Protein AF-A0A2K4ZE03-F1 (afdb_monomer_lite)

Structure (mmCIF, N/CA/C/O backbone):
data_AF-A0A2K4ZE03-F1
#
_entry.id   AF-A0A2K4ZE03-F1
#
loop_
_atom_site.group_PDB
_atom_site.id
_atom_site.type_symbol
_atom_site.label_atom_id
_atom_site.label_alt_id
_atom_site.label_comp_id
_atom_site.label_asym_id
_atom_site.label_entity_id
_atom_site.label_seq_id
_atom_site.pdbx_PDB_ins_code
_atom_site.Cartn_x
_atom_site.Cartn_y
_atom_site.Cartn_z
_atom_site.occupancy
_atom_site.B_iso_or_equiv
_atom_site.auth_seq_id
_atom_site.auth_comp_id
_atom_site.auth_asym_id
_atom_site.auth_atom_id
_atom_site.pdbx_PDB_model_num
ATOM 1 N N . MET A 1 1 ? -25.185 15.718 5.899 1.00 42.19 1 MET A N 1
ATOM 2 C CA . MET A 1 1 ? -24.215 15.501 4.805 1.00 42.19 1 MET A CA 1
ATOM 3 C C . MET A 1 1 ? -23.637 14.116 5.001 1.00 42.19 1 MET A C 1
ATOM 5 O O . MET A 1 1 ? -22.899 13.930 5.955 1.00 42.19 1 MET A O 1
ATOM 9 N N . HIS A 1 2 ? -24.034 13.139 4.188 1.00 50.72 2 HIS A N 1
ATOM 10 C CA . HIS A 1 2 ? -23.356 11.843 4.174 1.00 50.72 2 HIS A CA 1
ATOM 11 C C . HIS A 1 2 ? -22.023 12.087 3.462 1.00 50.72 2 HIS A C 1
ATOM 13 O O . HIS A 1 2 ? -22.024 12.389 2.269 1.00 50.72 2 HIS A O 1
ATOM 19 N N . MET A 1 3 ? -20.901 12.091 4.185 1.00 58.69 3 MET A N 1
ATOM 20 C CA . MET A 1 3 ? -19.608 12.032 3.506 1.00 58.69 3 MET A CA 1
ATOM 21 C C . MET A 1 3 ? -19.552 10.679 2.800 1.00 58.69 3 MET A C 1
ATOM 23 O O . MET A 1 3 ? -19.869 9.656 3.403 1.00 58.69 3 MET A O 1
ATOM 27 N N . SER A 1 4 ? -19.236 10.678 1.508 1.00 76.88 4 SER A N 1
ATOM 28 C CA . SER A 1 4 ? -18.982 9.438 0.783 1.00 76.88 4 SER A CA 1
ATOM 29 C C . SER A 1 4 ? -17.774 8.755 1.422 1.00 76.88 4 SER A C 1
ATOM 31 O O . SER A 1 4 ? -16.704 9.365 1.498 1.00 76.88 4 SER A O 1
ATOM 33 N N . SER A 1 5 ? -17.944 7.516 1.875 1.00 87.62 5 SER A N 1
ATOM 34 C CA . SER A 1 5 ? -16.847 6.661 2.329 1.00 87.62 5 SER A CA 1
ATOM 35 C C . SER A 1 5 ? -15.774 6.577 1.244 1.00 87.62 5 SER A C 1
ATOM 37 O O . SER A 1 5 ? -16.083 6.235 0.099 1.00 87.62 5 SER A O 1
ATOM 39 N N . LYS A 1 6 ? -14.523 6.890 1.584 1.00 94.44 6 LYS A N 1
ATOM 40 C CA . LYS A 1 6 ? -13.382 6.742 0.674 1.00 94.44 6 LYS A CA 1
ATOM 41 C C . LYS A 1 6 ? -12.700 5.396 0.874 1.00 94.44 6 LYS A C 1
ATOM 43 O O . LYS A 1 6 ? -12.748 4.830 1.965 1.00 94.44 6 LYS A O 1
ATOM 48 N N . THR A 1 7 ? -12.025 4.913 -0.165 1.00 96.44 7 THR A N 1
ATOM 49 C CA . THR A 1 7 ? -11.131 3.755 -0.063 1.00 96.44 7 THR A CA 1
ATOM 50 C C . THR A 1 7 ? -9.694 4.202 -0.284 1.00 96.44 7 THR A C 1
ATOM 52 O O . THR A 1 7 ? -9.402 4.898 -1.254 1.00 96.44 7 THR A O 1
ATOM 55 N N . PHE A 1 8 ? -8.799 3.785 0.603 1.00 97.62 8 PHE A N 1
ATOM 56 C CA . PHE A 1 8 ? -7.378 4.097 0.536 1.00 97.62 8 PHE A CA 1
ATOM 57 C C . PHE A 1 8 ? -6.555 2.824 0.372 1.00 97.62 8 PHE A C 1
ATOM 59 O O . PHE A 1 8 ? -6.848 1.816 1.010 1.00 97.62 8 PHE A O 1
ATOM 66 N N . LEU A 1 9 ? -5.497 2.892 -0.434 1.00 97.75 9 LEU A N 1
ATOM 67 C CA . LEU A 1 9 ? -4.408 1.922 -0.428 1.00 97.75 9 LEU A CA 1
ATOM 68 C C . LEU A 1 9 ? -3.220 2.540 0.307 1.00 97.75 9 LEU A C 1
ATOM 70 O O . LEU A 1 9 ? -2.627 3.508 -0.167 1.00 97.75 9 LEU A O 1
ATOM 74 N N . TRP A 1 10 ? -2.863 1.992 1.460 1.00 97.88 10 TRP A N 1
ATOM 75 C CA . TRP A 1 10 ? -1.688 2.411 2.209 1.00 97.88 10 TRP A CA 1
ATOM 76 C C . TRP A 1 10 ? -0.537 1.462 1.945 1.00 97.88 10 TRP A C 1
ATOM 78 O O . TRP A 1 10 ? -0.659 0.254 2.141 1.00 97.88 10 TRP A O 1
ATOM 88 N N . ILE A 1 11 ? 0.588 2.037 1.538 1.00 95.69 11 ILE A N 1
ATOM 89 C CA . ILE A 1 11 ? 1.834 1.309 1.328 1.00 95.69 11 ILE A CA 1
ATOM 90 C C . ILE A 1 11 ? 2.937 1.903 2.195 1.00 95.69 11 ILE A C 1
ATOM 92 O O . ILE A 1 11 ? 2.903 3.088 2.544 1.00 95.69 11 ILE A O 1
ATOM 96 N N . GLU A 1 12 ? 3.941 1.103 2.527 1.00 93.44 12 GLU A N 1
ATOM 97 C CA . GLU A 1 12 ? 5.092 1.594 3.278 1.00 93.44 12 GLU A CA 1
ATOM 98 C C . GLU A 1 12 ? 6.005 2.496 2.451 1.00 93.44 12 GLU A C 1
ATOM 100 O O . GLU A 1 12 ? 6.614 3.414 2.990 1.00 93.44 12 GLU A O 1
ATOM 105 N N . ASP A 1 13 ? 6.084 2.291 1.142 1.00 94.75 13 ASP A N 1
ATOM 106 C CA . ASP A 1 13 ? 7.041 3.005 0.313 1.00 94.75 13 ASP A CA 1
ATOM 107 C C . ASP A 1 13 ? 6.810 4.506 0.252 1.00 94.75 13 ASP A C 1
ATOM 109 O O . ASP A 1 13 ? 5.699 5.020 0.379 1.00 94.75 13 ASP A O 1
ATOM 113 N N . ARG A 1 14 ? 7.897 5.234 -0.006 1.00 95.56 14 ARG A N 1
ATOM 114 C CA . ARG A 1 14 ? 7.853 6.680 -0.226 1.00 95.56 14 ARG A CA 1
ATOM 115 C C . ARG A 1 14 ? 7.291 7.003 -1.607 1.00 95.56 14 ARG A C 1
ATOM 117 O O . ARG A 1 14 ? 7.583 6.321 -2.589 1.00 95.56 14 ARG A O 1
ATOM 124 N N . LYS A 1 15 ? 6.588 8.136 -1.709 1.00 96.12 15 LYS A N 1
ATOM 125 C CA . LYS A 1 15 ? 6.201 8.720 -3.005 1.00 96.12 15 LYS A CA 1
ATOM 126 C C . LYS A 1 15 ? 7.409 8.807 -3.947 1.00 96.12 15 LYS A C 1
ATOM 128 O O . LYS A 1 15 ? 8.480 9.259 -3.545 1.00 96.12 15 LYS A O 1
ATOM 133 N N . GLY A 1 16 ? 7.217 8.380 -5.194 1.00 92.69 16 GLY A N 1
ATOM 134 C CA . GLY A 1 16 ? 8.257 8.350 -6.230 1.00 92.69 16 GLY A CA 1
ATOM 135 C C . GLY A 1 16 ? 9.093 7.067 -6.280 1.00 92.69 16 GLY A C 1
ATOM 136 O O . GLY A 1 16 ? 9.912 6.929 -7.183 1.00 92.69 16 GLY A O 1
ATOM 137 N N . LYS A 1 17 ? 8.896 6.117 -5.356 1.00 94.44 17 LYS A N 1
ATOM 138 C CA . LYS A 1 17 ? 9.454 4.760 -5.476 1.00 94.44 17 LYS A CA 1
ATOM 139 C C . LYS A 1 17 ? 8.669 3.919 -6.486 1.00 94.44 17 LYS A C 1
ATOM 141 O O . LYS A 1 17 ? 7.521 4.232 -6.799 1.00 94.44 17 LYS A O 1
ATOM 146 N N . ALA A 1 18 ? 9.301 2.857 -6.989 1.00 92.06 18 ALA A N 1
ATOM 147 C CA . ALA A 1 18 ? 8.746 2.006 -8.042 1.00 92.06 18 ALA A CA 1
ATOM 148 C C . ALA A 1 18 ? 7.392 1.395 -7.650 1.00 92.06 18 ALA A C 1
ATOM 150 O O . ALA A 1 18 ? 6.432 1.543 -8.400 1.00 92.06 18 ALA A O 1
ATOM 151 N N . SER A 1 19 ? 7.283 0.810 -6.456 1.00 91.88 19 SER A N 1
ATOM 152 C CA . SER A 1 19 ? 6.029 0.262 -5.919 1.00 91.88 19 SER A CA 1
ATOM 153 C C . SER A 1 19 ? 4.927 1.324 -5.789 1.00 91.88 19 SER A C 1
ATOM 155 O O . SER A 1 19 ? 3.793 1.092 -6.200 1.00 91.88 19 SER A O 1
ATOM 157 N N . TYR A 1 20 ? 5.248 2.533 -5.308 1.00 95.75 20 TYR A N 1
ATOM 158 C CA . TYR A 1 20 ? 4.293 3.647 -5.243 1.00 95.75 20 TYR A CA 1
ATOM 159 C C . TYR A 1 20 ? 3.767 4.029 -6.628 1.00 95.75 20 TYR A C 1
ATOM 161 O O . TYR A 1 20 ? 2.561 4.215 -6.809 1.00 95.75 20 TYR A O 1
ATOM 169 N N . LEU A 1 21 ? 4.666 4.164 -7.607 1.00 95.25 21 LEU A N 1
ATOM 170 C CA . LEU A 1 21 ? 4.300 4.485 -8.986 1.00 95.25 21 LEU A CA 1
ATOM 171 C C . LEU A 1 21 ? 3.475 3.364 -9.621 1.00 95.25 21 LEU A C 1
ATOM 173 O O . LEU A 1 21 ? 2.487 3.658 -10.293 1.00 95.25 21 LEU A O 1
ATOM 177 N N . PHE A 1 22 ? 3.841 2.107 -9.368 1.00 92.81 22 PHE A N 1
ATOM 178 C CA . PHE A 1 22 ? 3.112 0.930 -9.820 1.00 92.81 22 PHE A CA 1
ATOM 179 C C . PHE A 1 22 ? 1.675 0.937 -9.297 1.00 92.81 22 PHE A C 1
ATOM 181 O O . PHE A 1 22 ? 0.742 0.990 -10.095 1.00 92.81 22 PHE A O 1
ATOM 188 N N . TRP A 1 23 ? 1.487 0.975 -7.975 1.00 94.50 23 TRP A N 1
ATOM 189 C CA . TRP A 1 23 ? 0.159 0.933 -7.365 1.00 94.50 23 TRP A CA 1
ATOM 190 C C . TRP A 1 23 ? -0.702 2.124 -7.780 1.00 94.50 23 TRP A C 1
ATOM 192 O O . TRP A 1 23 ? -1.867 1.948 -8.128 1.00 94.50 23 TRP A O 1
ATOM 202 N N . SER A 1 24 ? -0.118 3.327 -7.811 1.00 95.75 24 SER A N 1
ATOM 203 C CA . SER A 1 24 ? -0.827 4.538 -8.244 1.00 95.75 24 SER A CA 1
ATOM 204 C C . SER A 1 24 ? -1.277 4.448 -9.703 1.00 95.75 24 SER A C 1
ATOM 206 O O . SER A 1 24 ? -2.391 4.849 -10.030 1.00 95.75 24 SER A O 1
ATOM 208 N N . SER A 1 25 ? -0.422 3.929 -10.590 1.00 94.12 25 SER A N 1
ATOM 209 C CA . SER A 1 25 ? -0.735 3.809 -12.019 1.00 94.12 25 SER A CA 1
ATOM 210 C C . SER A 1 25 ? -1.756 2.711 -12.278 1.00 94.12 25 SER A C 1
ATOM 212 O O . SER A 1 25 ? -2.710 2.937 -13.018 1.00 94.12 25 SER A O 1
ATOM 214 N N . LEU A 1 26 ? -1.584 1.550 -11.642 1.00 91.31 26 LEU A N 1
ATOM 215 C CA . LEU A 1 26 ? -2.487 0.415 -11.768 1.00 91.31 26 LEU A CA 1
ATOM 216 C C . LEU A 1 26 ? -3.889 0.787 -11.283 1.00 91.31 26 LEU A C 1
ATOM 218 O O . LEU A 1 26 ? -4.845 0.690 -12.050 1.00 91.31 26 LEU A O 1
ATOM 222 N N . LEU A 1 27 ? -4.011 1.281 -10.046 1.00 94.19 27 LEU A N 1
ATOM 223 C CA . LEU A 1 27 ? -5.310 1.614 -9.462 1.00 94.19 27 LEU A CA 1
ATOM 224 C C . LEU A 1 27 ? -6.008 2.744 -10.208 1.00 94.19 27 LEU A C 1
ATOM 226 O O . LEU A 1 27 ? -7.212 2.664 -10.409 1.00 94.19 27 LEU A O 1
ATOM 230 N N . LYS A 1 28 ? -5.279 3.732 -10.732 1.00 93.25 28 LYS A N 1
ATOM 231 C CA . LYS A 1 28 ? -5.887 4.765 -11.580 1.00 93.25 28 LYS A CA 1
ATOM 232 C C . LYS A 1 28 ? -6.599 4.186 -12.814 1.00 93.25 28 LYS A C 1
ATOM 234 O O . LYS A 1 28 ? -7.560 4.790 -13.280 1.00 93.25 28 LYS A O 1
ATOM 239 N N . GLN A 1 29 ? -6.130 3.057 -13.349 1.00 90.38 29 GLN A N 1
ATOM 240 C CA . GLN A 1 29 ? -6.744 2.400 -14.509 1.00 90.38 29 GLN A CA 1
ATOM 241 C C . GLN A 1 29 ? -7.899 1.475 -14.116 1.00 90.38 29 GLN A C 1
ATOM 243 O O . GLN A 1 29 ? -8.919 1.462 -14.798 1.00 90.38 29 GLN A O 1
ATOM 248 N N . ILE A 1 30 ? -7.742 0.692 -13.043 1.00 92.06 30 ILE A N 1
ATOM 249 C CA . ILE A 1 30 ? -8.700 -0.376 -12.703 1.00 92.06 30 ILE A CA 1
ATOM 250 C C . ILE A 1 30 ? -9.724 0.024 -11.632 1.00 92.06 30 ILE A C 1
ATOM 252 O O . ILE A 1 30 ? -10.844 -0.475 -11.653 1.00 92.06 30 ILE A O 1
ATOM 256 N N . CYS A 1 31 ? -9.356 0.925 -10.718 1.00 93.06 31 CYS A N 1
ATOM 257 C CA . CYS A 1 31 ? -10.142 1.347 -9.555 1.00 93.06 31 CYS A CA 1
ATOM 258 C C . CYS A 1 31 ? -9.852 2.829 -9.210 1.00 93.06 31 CYS A C 1
ATOM 260 O O . CYS A 1 31 ? -9.226 3.102 -8.181 1.00 93.06 31 CYS A O 1
ATOM 262 N N . PRO A 1 32 ? -10.267 3.801 -10.047 1.00 92.12 32 PRO A N 1
ATOM 2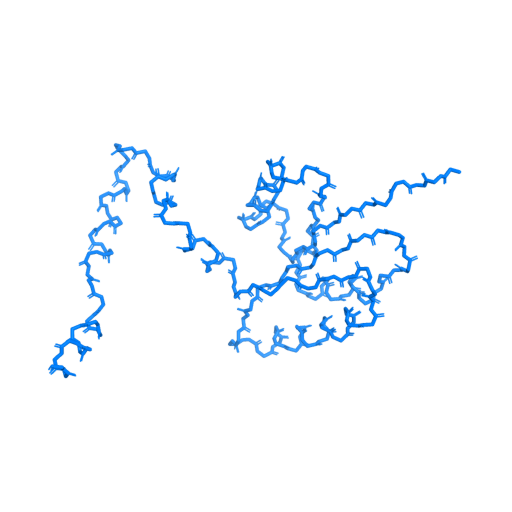63 C CA . PRO A 1 32 ? -9.863 5.208 -9.916 1.00 92.12 32 PRO A CA 1
ATOM 264 C C . PRO A 1 32 ? -10.327 5.891 -8.620 1.00 92.12 32 PRO A C 1
ATOM 266 O O . PRO A 1 32 ? -9.769 6.920 -8.246 1.00 92.12 32 PRO A O 1
ATOM 269 N N . ASP A 1 33 ? -11.310 5.315 -7.926 1.00 93.25 33 ASP A N 1
ATOM 270 C CA . ASP A 1 33 ? -11.821 5.813 -6.644 1.00 93.25 33 ASP A CA 1
ATOM 271 C C . ASP A 1 33 ? -10.946 5.420 -5.436 1.00 93.25 33 ASP A C 1
ATOM 273 O O . ASP A 1 33 ? -11.213 5.853 -4.312 1.00 93.25 33 ASP A O 1
ATOM 277 N N . VAL A 1 34 ? -9.910 4.593 -5.640 1.00 95.62 34 VAL A N 1
ATOM 278 C CA . VAL A 1 34 ? -8.958 4.203 -4.590 1.00 95.62 34 VAL A CA 1
ATOM 279 C C . VAL A 1 34 ? -7.779 5.174 -4.562 1.00 95.62 34 VAL A C 1
ATOM 281 O O . VAL A 1 34 ? -7.020 5.289 -5.524 1.00 95.62 34 VAL A O 1
ATOM 284 N N . GLU A 1 35 ? -7.582 5.839 -3.425 1.00 96.50 35 GLU A N 1
ATOM 285 C CA . GLU A 1 35 ? -6.489 6.792 -3.228 1.00 96.50 35 GLU A CA 1
ATOM 286 C C . GLU A 1 35 ? -5.249 6.100 -2.637 1.00 96.50 35 GLU A C 1
ATOM 288 O O . GLU A 1 35 ? -5.310 5.484 -1.573 1.00 96.50 35 GLU A O 1
ATOM 293 N N . VAL A 1 36 ? -4.103 6.202 -3.320 1.00 97.50 36 VAL A N 1
ATOM 294 C CA . VAL A 1 36 ? -2.837 5.610 -2.854 1.00 97.50 36 VAL A CA 1
ATOM 295 C C . VAL A 1 36 ? -2.089 6.579 -1.943 1.00 97.50 36 VAL A C 1
ATOM 297 O O . VAL A 1 36 ? -1.724 7.686 -2.348 1.00 97.50 36 VAL A O 1
ATOM 300 N N . GLU A 1 37 ? -1.775 6.138 -0.727 1.00 97.94 37 GLU A N 1
ATOM 301 C CA . GLU A 1 37 ? -1.000 6.902 0.244 1.00 97.94 37 GLU A CA 1
ATOM 302 C C . GLU A 1 37 ? 0.277 6.178 0.678 1.00 97.94 37 GLU A C 1
ATOM 304 O O . GLU A 1 37 ? 0.282 5.023 1.094 1.00 97.94 37 GLU A O 1
ATOM 309 N N . SER A 1 38 ? 1.374 6.929 0.661 1.00 97.25 38 SER A N 1
ATOM 310 C CA . SER A 1 38 ? 2.683 6.502 1.150 1.00 97.25 38 SER A CA 1
ATOM 311 C C . SER A 1 38 ? 2.790 6.757 2.653 1.00 97.25 38 SER A C 1
ATOM 313 O O . SER A 1 38 ? 2.744 7.918 3.077 1.00 97.25 38 SER A O 1
ATOM 315 N N . LYS A 1 39 ? 3.076 5.723 3.444 1.00 96.75 39 LYS A N 1
ATOM 316 C CA . LYS A 1 39 ? 3.424 5.842 4.869 1.00 96.75 39 LYS A CA 1
ATOM 317 C C . LYS A 1 39 ? 4.930 5.910 5.133 1.00 96.75 39 LYS A C 1
ATOM 319 O O . LYS A 1 39 ? 5.333 6.097 6.270 1.00 96.75 39 LYS A O 1
ATOM 324 N N . LYS A 1 40 ? 5.754 5.956 4.081 1.00 94.69 40 LYS A N 1
ATOM 325 C CA . LYS A 1 40 ? 7.210 6.224 4.076 1.00 94.69 40 LYS A CA 1
ATOM 326 C C . LYS A 1 40 ? 8.116 5.102 4.593 1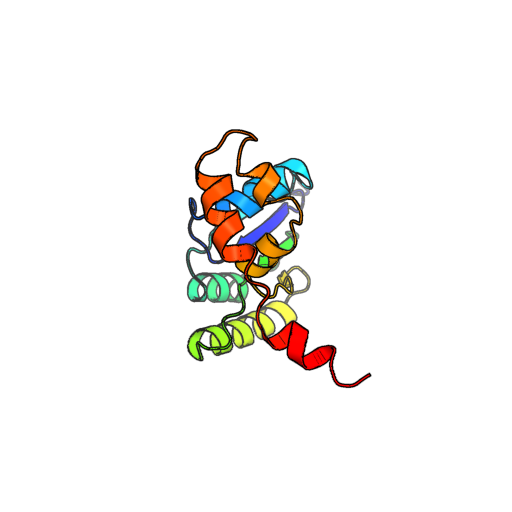.00 94.69 40 LYS A C 1
ATOM 328 O O . LYS A 1 40 ? 9.271 5.075 4.156 1.00 94.69 40 LYS A O 1
ATOM 333 N N . ASN A 1 41 ? 7.654 4.289 5.543 1.00 91.50 41 ASN A N 1
ATOM 334 C CA . ASN A 1 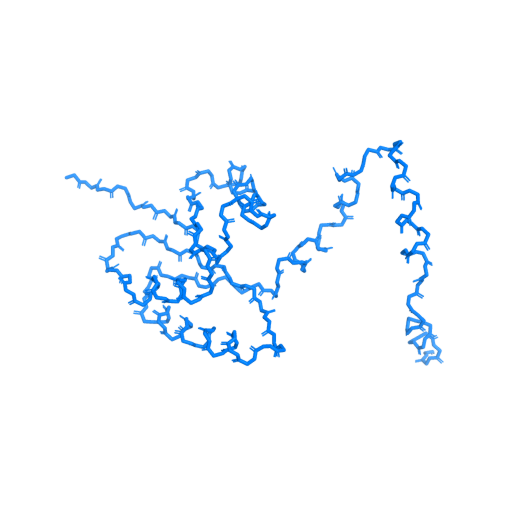41 ? 8.273 3.031 5.965 1.00 91.50 41 ASN A CA 1
ATOM 335 C C . ASN A 1 41 ? 7.265 2.146 6.729 1.00 91.50 41 ASN A C 1
ATOM 337 O O . ASN A 1 41 ? 6.165 2.595 7.070 1.00 91.50 41 ASN A O 1
ATOM 341 N N . SER A 1 42 ? 7.684 0.915 7.023 1.00 90.94 42 SER A N 1
ATOM 342 C CA . SER A 1 42 ? 6.937 -0.107 7.757 1.00 90.94 42 SER A CA 1
ATOM 343 C C . SER A 1 42 ? 6.476 0.384 9.136 1.00 90.94 42 SER A C 1
ATOM 345 O O . SER A 1 42 ? 5.286 0.341 9.444 1.00 90.94 42 SER A O 1
ATOM 347 N N . SER A 1 43 ? 7.371 0.964 9.942 1.00 92.31 43 SER A N 1
ATOM 348 C CA . SER A 1 43 ? 7.047 1.444 11.292 1.00 92.31 43 SER A CA 1
ATOM 349 C C . SER A 1 43 ? 5.947 2.508 11.312 1.00 92.31 43 SER A C 1
ATOM 351 O O . SER A 1 43 ? 5.050 2.485 12.156 1.00 92.31 43 SER A O 1
ATOM 353 N N . GLU A 1 44 ? 6.007 3.471 10.394 1.00 95.81 44 GLU A N 1
ATOM 354 C CA . GLU A 1 44 ? 5.009 4.532 10.262 1.00 95.81 44 GLU A CA 1
ATOM 355 C C . GLU A 1 44 ? 3.683 3.992 9.710 1.00 95.81 44 GLU A C 1
ATOM 357 O O . GLU A 1 44 ? 2.623 4.461 10.126 1.00 95.81 44 GLU A O 1
ATOM 362 N N . LEU A 1 45 ? 3.714 2.963 8.855 1.00 95.62 45 LEU A N 1
ATOM 363 C CA . LEU A 1 45 ? 2.513 2.242 8.429 1.00 95.62 45 LEU A CA 1
ATOM 364 C C . LEU A 1 45 ? 1.829 1.548 9.616 1.00 95.62 45 LEU A C 1
ATOM 366 O O . LEU A 1 45 ? 0.632 1.746 9.831 1.00 95.62 45 LEU A O 1
ATOM 370 N N . VAL A 1 46 ? 2.584 0.808 10.437 1.00 95.56 46 VAL A N 1
ATOM 371 C CA . VAL A 1 46 ? 2.052 0.145 11.641 1.00 95.56 46 VAL A CA 1
ATOM 372 C C . VAL A 1 46 ? 1.463 1.164 12.615 1.00 95.56 46 VAL A C 1
ATOM 374 O O . VAL A 1 46 ? 0.355 0.972 13.118 1.00 95.56 46 VAL A O 1
ATOM 377 N N . LYS A 1 47 ? 2.158 2.283 12.860 1.00 96.56 47 LYS A N 1
ATOM 378 C CA . LYS A 1 47 ? 1.640 3.373 13.705 1.00 96.56 47 LYS A CA 1
ATOM 379 C C . LYS A 1 47 ? 0.357 3.977 13.141 1.00 96.56 47 LYS A C 1
ATOM 381 O O . LYS A 1 47 ? -0.552 4.271 13.913 1.00 96.56 47 LYS A O 1
ATOM 386 N N . ALA A 1 48 ? 0.274 4.164 11.825 1.00 97.00 48 ALA A N 1
ATOM 387 C CA . ALA A 1 48 ? -0.914 4.712 11.182 1.00 97.00 48 ALA A CA 1
ATOM 388 C C . ALA A 1 48 ? -2.126 3.786 11.356 1.00 97.00 48 ALA A C 1
ATOM 390 O O . ALA A 1 48 ? -3.200 4.268 11.695 1.00 97.00 48 ALA A O 1
ATOM 391 N N . VAL A 1 49 ? -1.952 2.469 11.194 1.00 96.75 49 VAL A N 1
ATOM 392 C CA . VAL A 1 49 ? -3.035 1.490 11.407 1.00 96.75 49 VAL A CA 1
ATOM 393 C C . VAL A 1 49 ? -3.417 1.388 12.883 1.00 96.75 49 VAL A C 1
ATOM 395 O O . VAL A 1 49 ? -4.600 1.328 13.213 1.00 96.75 49 VAL A O 1
ATOM 398 N N . LYS A 1 50 ? -2.439 1.433 13.794 1.00 96.75 50 LYS A N 1
ATOM 399 C CA . LYS A 1 50 ? -2.694 1.449 15.240 1.00 96.75 50 LYS A CA 1
ATOM 400 C C . LYS A 1 50 ? -3.579 2.626 15.653 1.00 96.75 50 LYS A C 1
ATOM 402 O O . LYS A 1 50 ? -4.519 2.437 16.417 1.00 96.75 50 LYS A O 1
ATOM 407 N N . ASN A 1 51 ? -3.262 3.819 15.155 1.00 96.31 51 ASN A N 1
ATOM 408 C CA . ASN A 1 51 ? -3.934 5.070 15.514 1.00 96.31 51 ASN A CA 1
ATOM 409 C C . ASN A 1 51 ? -5.133 5.391 14.609 1.00 96.31 51 ASN A C 1
ATOM 411 O O . ASN A 1 51 ? -5.627 6.517 14.635 1.00 96.31 51 ASN A O 1
ATOM 415 N N . LEU A 1 52 ? -5.565 4.444 13.774 1.00 95.00 52 LEU A N 1
ATOM 416 C CA . LEU A 1 52 ? -6.679 4.655 12.867 1.00 95.00 52 LEU A CA 1
ATOM 417 C C . LEU A 1 52 ? -7.982 4.800 13.659 1.00 95.00 52 LEU A C 1
ATOM 419 O O . LEU A 1 52 ? -8.350 3.910 14.427 1.00 95.00 52 LEU A O 1
ATOM 423 N N . GLU A 1 53 ? -8.669 5.919 13.457 1.00 89.38 53 GLU A N 1
ATOM 424 C CA . GLU A 1 53 ? -9.977 6.174 14.052 1.00 89.38 53 GLU A CA 1
ATOM 425 C C . GLU A 1 53 ? -11.076 5.382 13.334 1.00 89.38 53 GLU A C 1
ATOM 427 O O . GLU A 1 53 ? -10.978 5.074 12.140 1.00 89.38 53 GLU A O 1
ATOM 432 N N . ASN A 1 54 ? -12.159 5.092 14.056 1.00 82.44 54 ASN A N 1
ATOM 433 C CA . ASN A 1 54 ? -13.347 4.500 13.457 1.00 82.44 54 ASN A CA 1
ATOM 434 C C . ASN A 1 54 ? -13.989 5.519 12.514 1.00 82.44 54 ASN A C 1
ATOM 436 O O . ASN A 1 54 ? -14.549 6.527 12.943 1.00 82.44 54 ASN A O 1
ATOM 440 N N . THR A 1 55 ? -13.891 5.241 11.219 1.00 87.94 55 THR A N 1
ATOM 441 C CA . THR A 1 55 ? -14.473 6.044 10.146 1.00 87.94 55 THR A CA 1
ATOM 442 C C . THR A 1 55 ? -15.144 5.112 9.147 1.00 87.94 55 THR A C 1
ATOM 444 O O . THR A 1 55 ? -14.772 3.945 9.045 1.00 87.94 55 THR A O 1
ATOM 447 N N . ASP A 1 56 ? -16.069 5.640 8.349 1.00 90.06 56 ASP A N 1
ATOM 448 C CA . ASP A 1 56 ? -16.693 4.882 7.254 1.00 90.06 56 ASP A CA 1
ATOM 449 C C . ASP A 1 56 ? -15.722 4.612 6.085 1.00 90.06 56 ASP A C 1
ATOM 451 O O . ASP A 1 56 ? -16.090 3.980 5.096 1.00 90.06 56 ASP A O 1
ATOM 455 N N . ASN A 1 57 ? -14.482 5.112 6.152 1.00 95.25 57 ASN A N 1
ATOM 456 C CA . ASN A 1 57 ? -13.478 4.873 5.121 1.00 95.25 57 ASN A CA 1
ATOM 457 C C . ASN A 1 57 ? -12.921 3.456 5.218 1.00 95.25 57 ASN A C 1
ATOM 459 O O . ASN A 1 57 ? -12.745 2.921 6.311 1.00 95.25 57 ASN A O 1
ATOM 463 N N . ARG A 1 58 ? -12.550 2.897 4.068 1.00 95.62 58 ARG A N 1
ATOM 464 C CA . ARG A 1 58 ? -11.920 1.583 3.948 1.00 95.62 58 ARG A CA 1
ATOM 465 C C . ARG A 1 58 ? -10.430 1.719 3.657 1.00 95.62 58 ARG A C 1
ATOM 467 O O . ARG A 1 58 ? -10.031 2.526 2.821 1.00 95.62 58 ARG A O 1
ATOM 474 N N . TYR A 1 59 ? -9.617 0.886 4.295 1.00 97.44 59 TYR A N 1
ATOM 475 C CA . TYR A 1 59 ? -8.161 0.926 4.193 1.00 97.44 59 TYR A CA 1
ATOM 476 C C . TYR A 1 59 ? -7.628 -0.437 3.763 1.00 97.44 59 TYR A C 1
ATOM 478 O O . TYR A 1 59 ? -7.755 -1.427 4.477 1.00 97.44 59 TYR A O 1
ATOM 486 N N . LEU A 1 60 ? -7.034 -0.484 2.576 1.00 96.88 60 LEU A N 1
ATOM 487 C CA . LEU A 1 60 ? -6.276 -1.618 2.068 1.00 96.88 60 LEU A CA 1
ATOM 488 C C . LEU A 1 60 ? -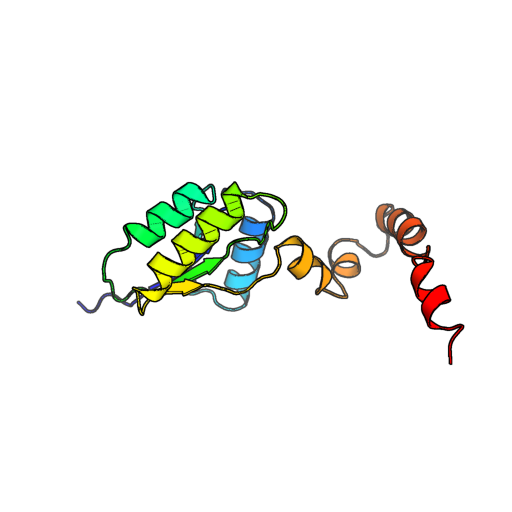4.809 -1.391 2.423 1.00 96.88 60 LEU A C 1
ATOM 490 O O . LEU A 1 60 ? -4.258 -0.341 2.093 1.00 96.88 60 LEU A O 1
ATOM 494 N N . ILE A 1 61 ? -4.177 -2.343 3.095 1.00 96.50 61 ILE A N 1
ATOM 495 C CA . ILE A 1 61 ? -2.791 -2.212 3.544 1.00 96.50 61 ILE A CA 1
ATOM 496 C C . ILE A 1 61 ? -1.915 -3.183 2.765 1.00 96.50 61 ILE A C 1
ATOM 498 O O . ILE A 1 61 ? -2.167 -4.387 2.782 1.00 96.50 61 ILE A O 1
ATOM 502 N N . VAL A 1 62 ? -0.879 -2.659 2.117 1.00 93.62 62 VAL A N 1
ATOM 503 C CA . VAL A 1 62 ? 0.127 -3.445 1.397 1.00 93.62 62 VAL A CA 1
ATOM 504 C C . VAL A 1 62 ? 1.456 -3.316 2.118 1.00 93.62 62 VAL A C 1
ATOM 506 O O . VAL A 1 62 ? 1.919 -2.206 2.393 1.00 93.62 62 VAL A O 1
ATOM 509 N N . LEU A 1 63 ? 2.061 -4.462 2.407 1.00 89.44 63 LEU A N 1
ATOM 510 C CA . LEU A 1 63 ? 3.352 -4.567 3.062 1.00 89.44 63 LEU A CA 1
ATOM 511 C C . LEU A 1 63 ? 4.119 -5.734 2.442 1.00 89.44 63 LEU A C 1
ATOM 513 O O . LEU A 1 63 ? 3.565 -6.825 2.324 1.00 89.44 63 LEU A O 1
ATOM 517 N N . ASP A 1 64 ? 5.368 -5.502 2.049 1.00 84.50 64 ASP A N 1
ATOM 518 C CA . ASP A 1 64 ? 6.219 -6.554 1.497 1.00 84.50 64 ASP A CA 1
ATOM 519 C C . ASP A 1 64 ? 6.629 -7.546 2.592 1.00 84.50 64 ASP A C 1
ATOM 521 O O . ASP A 1 64 ? 6.929 -7.151 3.726 1.00 84.50 64 ASP A O 1
ATOM 525 N N . ASN A 1 65 ? 6.668 -8.845 2.267 1.00 77.62 65 ASN A N 1
ATOM 526 C CA . ASN A 1 65 ? 7.249 -9.830 3.171 1.00 77.62 65 ASN A CA 1
ATOM 527 C C . ASN A 1 65 ? 8.767 -9.864 3.040 1.00 77.62 65 ASN A C 1
ATOM 529 O O . ASN A 1 65 ? 9.318 -10.261 2.018 1.00 77.62 65 ASN A O 1
ATOM 533 N N . SER A 1 66 ? 9.444 -9.522 4.136 1.00 75.12 66 SER A N 1
ATOM 534 C CA . SER A 1 66 ? 10.874 -9.762 4.334 1.00 75.12 66 SER A CA 1
ATOM 535 C C . SER A 1 66 ? 11.040 -10.731 5.502 1.00 75.12 66 SER A C 1
ATOM 537 O O . SER A 1 66 ? 11.025 -10.355 6.674 1.00 75.12 66 SER A O 1
ATOM 539 N N . PHE A 1 67 ? 11.140 -12.021 5.170 1.00 70.75 67 PHE A N 1
ATOM 540 C CA . PHE A 1 67 ? 11.261 -13.109 6.148 1.00 70.75 67 PHE A CA 1
ATOM 541 C C . PHE A 1 67 ? 12.644 -13.178 6.812 1.00 70.75 67 PHE A C 1
ATOM 543 O O . PHE A 1 67 ? 12.794 -13.772 7.878 1.00 70.75 67 PHE A O 1
ATOM 550 N N . ASP A 1 68 ? 13.653 -12.584 6.181 1.00 77.56 68 ASP A N 1
ATOM 551 C CA . ASP A 1 68 ? 15.042 -12.538 6.635 1.00 77.56 68 ASP A CA 1
ATOM 552 C C . ASP A 1 68 ? 15.310 -11.413 7.646 1.00 77.56 68 ASP A C 1
ATOM 554 O O . ASP A 1 68 ? 16.309 -11.447 8.369 1.00 77.56 68 ASP A O 1
ATOM 558 N N . ASN A 1 69 ? 14.396 -10.448 7.764 1.00 81.75 69 ASN A N 1
ATOM 559 C CA . ASN A 1 69 ? 14.506 -9.349 8.708 1.00 81.75 69 ASN A CA 1
ATOM 560 C C . ASN A 1 69 ? 13.545 -9.527 9.893 1.00 81.75 69 ASN A C 1
ATOM 562 O O . ASN A 1 69 ? 12.358 -9.209 9.824 1.00 81.75 69 ASN A O 1
ATOM 566 N N . LEU A 1 70 ? 14.084 -9.972 11.035 1.00 83.88 70 LEU A N 1
ATOM 567 C CA . LEU A 1 70 ? 13.315 -10.164 12.273 1.00 83.88 70 LEU A CA 1
ATOM 568 C C . LEU A 1 70 ? 12.532 -8.916 12.706 1.00 83.88 70 LEU A C 1
ATOM 570 O O . LEU A 1 70 ? 11.456 -9.050 13.289 1.00 83.88 70 LEU A O 1
ATOM 574 N N . HIS A 1 71 ? 13.055 -7.715 12.443 1.00 83.69 71 HIS A N 1
ATOM 575 C CA . HIS A 1 71 ? 12.354 -6.475 12.762 1.00 83.69 71 HIS A CA 1
ATOM 576 C C . HIS A 1 71 ? 11.088 -6.317 11.915 1.00 83.69 71 HIS A C 1
ATOM 578 O O . HIS A 1 71 ? 10.019 -6.089 12.476 1.00 83.69 71 HIS A O 1
ATOM 584 N N . VAL A 1 72 ? 11.188 -6.549 10.603 1.00 81.62 72 VAL A N 1
ATOM 585 C CA . VAL A 1 72 ? 10.044 -6.493 9.678 1.00 81.62 72 VAL A CA 1
ATOM 586 C C . VAL A 1 72 ? 8.998 -7.541 10.053 1.00 81.62 72 VAL A C 1
ATOM 588 O O . VAL A 1 72 ? 7.820 -7.218 10.166 1.00 81.62 72 VAL A O 1
ATOM 591 N N . VAL A 1 73 ? 9.415 -8.770 10.373 1.00 85.69 73 VAL A N 1
ATOM 592 C CA . VAL A 1 73 ? 8.497 -9.829 10.831 1.00 85.69 73 VAL A CA 1
ATOM 593 C C . VAL A 1 73 ? 7.748 -9.425 12.110 1.00 85.69 73 VAL A C 1
ATOM 595 O O . VAL A 1 73 ? 6.560 -9.719 12.262 1.00 85.69 73 VAL A O 1
ATOM 598 N N . MET A 1 74 ? 8.416 -8.758 13.057 1.00 89.06 74 MET A N 1
ATOM 599 C CA . MET A 1 74 ? 7.759 -8.253 14.268 1.00 89.06 74 MET A CA 1
ATOM 600 C C . MET A 1 74 ? 6.756 -7.139 13.954 1.00 89.06 74 MET A C 1
ATOM 602 O O . MET A 1 74 ? 5.649 -7.151 14.494 1.00 89.06 74 MET A O 1
ATOM 606 N N . GLU A 1 75 ? 7.105 -6.207 13.069 1.00 89.38 75 GLU A N 1
ATOM 607 C CA . GLU A 1 75 ? 6.199 -5.139 12.641 1.00 89.38 75 GLU A CA 1
ATOM 608 C C . GLU A 1 75 ? 4.975 -5.682 11.900 1.00 89.38 75 GLU A C 1
ATOM 610 O O . GLU A 1 75 ? 3.858 -5.256 12.182 1.00 89.38 75 GLU A O 1
ATOM 615 N N . GLN A 1 76 ? 5.146 -6.692 11.048 1.00 88.94 76 GLN A N 1
ATOM 616 C CA . GLN A 1 76 ? 4.046 -7.387 10.378 1.00 88.94 76 GLN A CA 1
ATOM 617 C C . GLN A 1 76 ? 3.081 -8.055 11.360 1.00 88.94 76 GLN A C 1
ATOM 619 O O . GLN A 1 76 ? 1.864 -7.959 11.201 1.00 88.94 76 GLN A O 1
ATOM 624 N N . LYS A 1 77 ? 3.602 -8.710 12.405 1.00 91.50 77 LYS A N 1
ATOM 625 C CA . LYS A 1 77 ? 2.763 -9.314 13.452 1.00 91.50 77 LYS A CA 1
ATOM 626 C C . LYS A 1 77 ? 1.940 -8.261 14.191 1.00 91.50 77 LYS A C 1
ATOM 628 O O . LYS A 1 77 ? 0.749 -8.470 14.407 1.00 91.50 77 LYS A O 1
ATOM 633 N N . LEU A 1 78 ? 2.559 -7.135 14.548 1.00 94.12 78 LEU A N 1
ATOM 634 C CA . LEU A 1 78 ? 1.861 -6.015 15.183 1.00 94.12 78 LEU A CA 1
ATOM 635 C C . LEU A 1 78 ? 0.812 -5.406 14.251 1.00 94.12 78 LEU A C 1
ATOM 637 O O . LEU A 1 78 ? -0.305 -5.140 14.682 1.00 94.12 78 LEU A O 1
ATOM 641 N N . LEU A 1 79 ? 1.152 -5.217 12.976 1.00 94.62 79 LEU A N 1
ATOM 642 C CA . LEU A 1 79 ? 0.225 -4.719 11.967 1.00 94.62 79 LEU A CA 1
ATOM 643 C C . LEU A 1 79 ? -1.009 -5.615 11.859 1.00 94.62 79 LEU A C 1
ATOM 645 O O . LEU A 1 79 ? -2.126 -5.107 11.892 1.00 94.62 79 LEU A O 1
ATOM 649 N N . LYS A 1 80 ? -0.803 -6.934 11.776 1.00 94.19 80 LYS A N 1
ATOM 650 C CA . LYS A 1 80 ? -1.886 -7.918 11.737 1.00 94.19 80 LYS A CA 1
ATOM 651 C C . LYS A 1 80 ? -2.783 -7.827 12.960 1.00 94.19 80 LYS A C 1
ATOM 653 O O . LYS A 1 80 ? -3.988 -7.710 12.801 1.00 94.19 80 LYS A O 1
ATOM 658 N N . GLN A 1 81 ? -2.200 -7.764 14.155 1.00 95.62 81 GLN A N 1
ATOM 659 C CA . GLN A 1 81 ? -2.973 -7.584 15.380 1.00 95.62 81 GLN A CA 1
ATOM 660 C C . GLN A 1 81 ? -3.849 -6.319 15.329 1.00 95.62 81 GLN A C 1
ATOM 662 O O . GLN A 1 81 ? -5.041 -6.389 15.606 1.00 95.62 81 GLN A O 1
ATOM 667 N N . TYR A 1 82 ? -3.288 -5.168 14.941 1.00 96.44 82 TYR A N 1
ATOM 668 C CA . TYR A 1 82 ? -4.050 -3.915 14.893 1.00 96.44 82 TYR A CA 1
ATOM 669 C C . TYR A 1 82 ? -5.093 -3.860 13.772 1.00 96.44 82 TYR A C 1
ATOM 671 O O . TYR A 1 82 ? -6.045 -3.082 13.886 1.00 96.44 82 TYR A O 1
ATOM 679 N N . ALA A 1 83 ? -4.883 -4.604 12.684 1.00 95.19 83 ALA A N 1
ATOM 680 C CA . ALA A 1 83 ? -5.819 -4.713 11.572 1.00 95.19 83 ALA A CA 1
ATOM 681 C C . ALA A 1 83 ? -6.985 -5.650 11.911 1.00 95.19 83 ALA A C 1
ATOM 683 O O . ALA A 1 83 ? -8.125 -5.292 11.648 1.00 95.19 83 ALA A O 1
ATOM 684 N N . ASP A 1 84 ? -6.720 -6.784 12.567 1.00 94.81 84 ASP A N 1
ATOM 685 C CA . ASP A 1 84 ? -7.748 -7.752 12.982 1.00 94.81 84 ASP A CA 1
ATOM 686 C C . ASP A 1 84 ? -8.754 -7.142 13.985 1.00 94.81 84 ASP A C 1
ATOM 688 O O . ASP A 1 84 ? -9.892 -7.592 14.094 1.00 94.81 84 ASP A O 1
ATOM 692 N N . GLU A 1 85 ? -8.360 -6.078 14.692 1.00 94.56 85 GLU A N 1
ATOM 693 C CA . GLU A 1 85 ? -9.223 -5.293 15.585 1.00 94.56 85 GLU A CA 1
ATOM 694 C C . GLU A 1 85 ? -10.153 -4.300 14.846 1.00 94.56 85 GLU A C 1
ATOM 696 O O . GLU A 1 85 ? -10.943 -3.615 15.499 1.00 94.56 85 GLU A O 1
ATOM 701 N N . LYS A 1 86 ? -10.054 -4.162 13.513 1.00 93.50 86 LYS A N 1
ATOM 702 C CA . LYS A 1 86 ? -10.739 -3.116 12.731 1.00 93.50 86 LYS A CA 1
ATOM 703 C C . LYS A 1 86 ? -11.429 -3.678 11.488 1.00 93.50 86 LYS A C 1
ATOM 705 O O . LYS A 1 86 ? -10.784 -4.118 10.546 1.00 93.50 86 LYS A O 1
ATOM 710 N N . GLU A 1 87 ? -12.754 -3.550 11.423 1.00 92.62 87 GLU A N 1
ATOM 711 C CA . GLU A 1 87 ? -13.556 -4.054 10.292 1.00 92.62 87 GLU A CA 1
ATOM 712 C C . GLU A 1 87 ? -13.286 -3.326 8.965 1.00 92.62 87 GLU A C 1
ATOM 714 O O . GLU A 1 87 ? -13.489 -3.878 7.883 1.00 92.62 87 GLU A O 1
ATOM 719 N N . ASN A 1 88 ? -12.830 -2.075 9.032 1.00 94.25 88 ASN A N 1
ATOM 720 C CA . ASN A 1 88 ? -12.575 -1.239 7.865 1.00 94.25 88 ASN A CA 1
ATOM 721 C C . ASN A 1 88 ? -11.127 -1.322 7.348 1.00 94.25 88 ASN A C 1
ATOM 723 O O . ASN A 1 88 ? -10.777 -0.602 6.408 1.00 94.25 88 ASN A O 1
ATOM 727 N N . VAL A 1 89 ? -10.295 -2.193 7.929 1.00 96.44 89 VAL A N 1
ATOM 728 C CA . VAL A 1 89 ? -8.904 -2.426 7.524 1.00 96.44 89 VAL A CA 1
ATOM 729 C C . VAL A 1 89 ? -8.770 -3.826 6.935 1.00 96.44 89 VAL A C 1
ATOM 731 O O . VAL A 1 89 ? -9.182 -4.812 7.533 1.00 96.44 89 VAL A O 1
ATOM 734 N N . VAL A 1 90 ? -8.162 -3.925 5.756 1.00 95.31 90 VAL A N 1
ATOM 735 C CA . VAL A 1 90 ? -7.886 -5.200 5.088 1.00 95.31 90 VAL A CA 1
ATOM 736 C C . VAL A 1 90 ? -6.409 -5.262 4.739 1.00 95.31 90 VAL A C 1
ATOM 738 O O . VAL A 1 90 ? -5.910 -4.423 3.988 1.00 95.31 90 VAL A O 1
ATOM 741 N N . LEU A 1 91 ? -5.711 -6.269 5.262 1.00 94.56 91 LEU A N 1
ATOM 742 C CA . LEU A 1 91 ? -4.345 -6.570 4.843 1.00 94.56 91 LEU A CA 1
ATOM 743 C C . LEU A 1 91 ? -4.368 -7.312 3.506 1.00 94.56 91 LEU A C 1
ATOM 745 O O . LEU A 1 91 ? -5.077 -8.307 3.355 1.00 94.56 91 LEU A O 1
ATOM 749 N N . MET A 1 92 ? -3.592 -6.831 2.540 1.00 92.00 92 MET A N 1
ATOM 750 C CA . MET A 1 92 ? -3.364 -7.535 1.285 1.00 92.00 92 MET A CA 1
ATOM 751 C C . MET A 1 92 ? -2.232 -8.538 1.473 1.00 92.00 92 MET A C 1
ATOM 753 O O . MET A 1 92 ? -1.098 -8.155 1.753 1.00 92.00 92 MET A O 1
ATOM 757 N N . ASP A 1 93 ? -2.554 -9.817 1.304 1.00 82.00 93 ASP A N 1
ATOM 758 C CA . ASP A 1 93 ? -1.578 -10.902 1.353 1.00 82.00 93 ASP A CA 1
ATOM 759 C C . ASP A 1 93 ? -0.792 -10.941 0.036 1.00 82.00 93 ASP A C 1
ATOM 761 O O . ASP A 1 93 ? -1.232 -11.516 -0.961 1.00 82.00 93 ASP A O 1
ATOM 765 N N . ILE A 1 94 ? 0.336 -10.231 0.012 1.00 84.62 94 ILE A N 1
ATOM 766 C CA . ILE A 1 94 ? 1.293 -10.242 -1.094 1.00 84.62 94 ILE A CA 1
ATOM 767 C C . ILE A 1 94 ? 2.610 -10.841 -0.610 1.00 84.62 94 ILE A C 1
ATOM 769 O O . ILE A 1 94 ? 3.018 -10.612 0.523 1.00 84.62 94 ILE A O 1
ATOM 773 N N . ILE A 1 95 ? 3.298 -11.601 -1.466 1.00 82.56 95 ILE A N 1
ATOM 774 C CA . ILE A 1 95 ? 4.622 -12.140 -1.121 1.00 82.56 95 ILE A CA 1
ATOM 775 C C . ILE A 1 95 ? 5.614 -10.978 -1.011 1.00 82.56 95 ILE A C 1
ATOM 777 O O . ILE A 1 95 ? 6.136 -10.715 0.062 1.00 82.56 95 ILE A O 1
ATOM 781 N N . CYS A 1 96 ? 5.825 -10.248 -2.098 1.00 86.25 96 CYS A N 1
ATOM 782 C CA . CYS A 1 96 ? 6.522 -8.966 -2.127 1.00 86.25 96 CYS A CA 1
ATOM 783 C C . CYS A 1 96 ? 6.251 -8.293 -3.475 1.00 86.25 96 CYS A C 1
ATOM 785 O O . CYS A 1 96 ? 5.771 -8.934 -4.420 1.00 86.25 96 CYS A O 1
ATOM 787 N N . PHE A 1 97 ? 6.573 -7.011 -3.582 1.00 87.19 97 PHE A N 1
ATOM 788 C CA . PHE A 1 97 ? 6.460 -6.254 -4.816 1.00 87.19 97 PHE A CA 1
ATOM 789 C C . PHE A 1 97 ? 7.217 -6.900 -5.987 1.00 87.19 97 PHE A C 1
ATOM 791 O O . PHE A 1 97 ? 6.671 -6.994 -7.087 1.00 87.19 97 PHE A O 1
ATOM 798 N N . GLU A 1 98 ? 8.433 -7.407 -5.772 1.00 86.12 98 GLU A N 1
ATOM 799 C CA . GLU A 1 98 ? 9.212 -8.070 -6.824 1.00 86.12 98 GLU A CA 1
ATOM 800 C C . GLU A 1 98 ? 8.496 -9.310 -7.359 1.00 86.12 98 GLU A C 1
ATOM 802 O O . GLU A 1 98 ? 8.499 -9.544 -8.566 1.00 86.12 98 GLU A O 1
ATOM 807 N N . TYR A 1 99 ? 7.831 -10.076 -6.492 1.00 84.19 99 TYR A N 1
ATOM 808 C CA . TYR A 1 99 ? 7.063 -11.244 -6.916 1.00 84.19 99 TYR A CA 1
ATOM 809 C C . TYR A 1 99 ? 5.867 -10.843 -7.784 1.00 84.19 99 TYR A C 1
ATOM 811 O O . TYR A 1 99 ? 5.622 -11.459 -8.817 1.00 84.19 99 TYR A O 1
ATOM 819 N N . ILE A 1 100 ? 5.170 -9.759 -7.422 1.00 85.00 100 ILE A N 1
ATOM 820 C CA . ILE A 1 100 ? 4.082 -9.206 -8.243 1.00 85.00 100 ILE A CA 1
ATOM 821 C C . ILE A 1 100 ? 4.596 -8.849 -9.638 1.00 85.00 100 ILE A C 1
ATOM 823 O O . ILE A 1 100 ? 3.921 -9.143 -10.620 1.00 85.00 100 ILE A O 1
ATOM 827 N N . LEU A 1 101 ? 5.784 -8.248 -9.743 1.00 84.75 101 LEU A N 1
ATOM 828 C CA . LEU A 1 101 ? 6.383 -7.930 -11.039 1.00 84.75 101 LEU A CA 1
ATOM 829 C C . LEU A 1 101 ? 6.676 -9.189 -11.869 1.00 84.75 101 LEU A C 1
ATOM 831 O O . LEU A 1 101 ? 6.430 -9.184 -13.073 1.00 84.75 101 LEU A O 1
ATOM 835 N N . LEU A 1 102 ? 7.151 -10.271 -11.248 1.00 80.69 102 LEU A N 1
ATOM 836 C CA . LEU A 1 102 ? 7.449 -11.527 -11.949 1.00 80.69 102 LEU A CA 1
ATOM 837 C C . LEU A 1 102 ? 6.203 -12.216 -12.529 1.00 80.69 102 LEU A C 1
ATOM 839 O O . LEU A 1 102 ? 6.308 -12.900 -13.546 1.00 80.69 102 LEU A O 1
ATOM 843 N N . GLU A 1 103 ? 5.024 -12.013 -11.939 1.00 80.81 103 GLU A N 1
ATOM 844 C CA . GLU A 1 103 ? 3.764 -12.577 -12.450 1.00 80.81 103 GLU A CA 1
ATOM 845 C C . GLU A 1 103 ? 3.315 -11.951 -13.782 1.00 80.81 103 GLU A C 1
ATOM 847 O O . GLU A 1 103 ? 2.538 -12.541 -14.545 1.00 80.81 103 GLU A O 1
ATOM 852 N N . PHE A 1 104 ? 3.828 -10.768 -14.126 1.00 78.69 104 PHE A N 1
ATOM 853 C CA . PHE A 1 104 ? 3.587 -10.167 -15.430 1.00 78.69 104 PHE A CA 1
ATOM 854 C C . PHE A 1 104 ? 4.428 -10.883 -16.492 1.00 78.69 104 PHE A C 1
ATOM 856 O O . PHE A 1 104 ? 5.542 -10.482 -16.819 1.00 78.69 104 PHE A O 1
ATOM 863 N N . ARG A 1 105 ? 3.844 -11.924 -17.098 1.00 71.31 105 ARG A N 1
ATOM 864 C CA . ARG A 1 105 ? 4.465 -12.728 -18.173 1.00 71.31 105 ARG A CA 1
ATOM 865 C C . ARG A 1 105 ? 5.035 -11.897 -19.323 1.00 71.31 105 ARG A C 1
ATOM 867 O O . ARG A 1 105 ? 6.023 -12.292 -19.927 1.00 71.31 105 ARG A O 1
ATOM 874 N N . ASN A 1 106 ? 4.426 -10.743 -19.588 1.00 66.88 106 ASN A N 1
ATOM 875 C CA . ASN A 1 106 ? 4.823 -9.834 -20.658 1.00 66.88 106 ASN A CA 1
ATOM 876 C C . ASN A 1 106 ? 5.552 -8.589 -20.131 1.00 66.88 106 ASN A C 1
ATOM 878 O O . ASN A 1 106 ? 5.697 -7.630 -20.877 1.00 66.88 106 ASN A O 1
ATOM 882 N N . LEU A 1 107 ? 5.997 -8.548 -18.867 1.00 69.94 107 LEU A N 1
ATOM 883 C CA . LEU A 1 107 ? 6.639 -7.357 -18.296 1.00 69.94 107 LEU A CA 1
ATOM 884 C C . LEU A 1 107 ? 7.868 -6.938 -19.100 1.00 69.94 107 LEU A C 1
ATOM 886 O O . LEU A 1 107 ? 8.048 -5.761 -19.385 1.00 69.94 107 LEU A O 1
ATOM 890 N N . ILE A 1 108 ? 8.682 -7.913 -19.505 1.00 64.50 108 ILE A N 1
ATOM 891 C CA . ILE A 1 108 ? 9.853 -7.686 -20.356 1.00 64.50 108 ILE A CA 1
ATOM 892 C C . ILE A 1 108 ? 9.427 -7.140 -21.725 1.00 64.50 108 ILE A C 1
ATOM 894 O O . ILE A 1 108 ? 10.033 -6.196 -22.221 1.00 64.50 108 ILE A O 1
ATOM 898 N N . ASP A 1 109 ? 8.349 -7.668 -22.304 1.00 66.75 109 ASP A N 1
ATOM 899 C CA . ASP A 1 109 ? 7.802 -7.192 -23.581 1.00 66.75 109 ASP A CA 1
ATOM 900 C C . ASP A 1 109 ? 7.122 -5.819 -23.478 1.00 66.75 109 ASP A C 1
ATOM 902 O O . ASP A 1 109 ? 6.957 -5.136 -24.484 1.00 66.75 109 ASP A O 1
ATOM 906 N N . TRP A 1 110 ? 6.705 -5.416 -22.276 1.00 65.50 110 TRP A N 1
ATOM 907 C CA . TRP A 1 110 ? 6.086 -4.120 -21.999 1.00 65.50 110 TRP A CA 1
ATOM 908 C C . TRP A 1 110 ? 7.097 -3.038 -21.629 1.00 65.50 110 TRP A C 1
ATOM 910 O O . TRP A 1 110 ? 6.851 -1.868 -21.911 1.00 65.50 110 TRP A O 1
ATOM 920 N N . ILE A 1 111 ? 8.206 -3.403 -20.981 1.00 68.12 111 ILE A N 1
ATOM 921 C CA . ILE A 1 111 ? 9.265 -2.463 -20.598 1.00 68.12 111 ILE A CA 1
ATOM 922 C C . ILE A 1 111 ? 10.198 -2.183 -21.779 1.00 68.12 111 ILE A C 1
ATOM 924 O O . ILE A 1 111 ? 10.613 -1.039 -21.950 1.00 68.12 111 ILE A O 1
ATOM 928 N N . TYR A 1 112 ? 10.511 -3.195 -22.592 1.00 64.62 112 TYR A N 1
ATOM 929 C CA . TYR A 1 112 ? 11.454 -3.063 -23.699 1.00 64.62 112 TYR A CA 1
ATOM 930 C C . TYR A 1 112 ? 10.735 -2.999 -25.044 1.00 64.62 112 TYR A C 1
ATOM 932 O O . TYR A 1 112 ? 9.949 -3.885 -25.388 1.00 64.62 112 TYR A O 1
ATOM 940 N N . ALA A 1 113 ? 11.055 -1.975 -25.836 1.00 69.12 113 ALA A N 1
ATOM 941 C CA . ALA A 1 113 ? 10.662 -1.923 -27.239 1.00 69.12 113 ALA A CA 1
ATOM 942 C C . ALA A 1 113 ? 11.319 -3.070 -28.027 1.00 69.12 113 ALA A C 1
ATOM 944 O O . ALA A 1 113 ? 12.308 -3.665 -27.593 1.00 69.12 113 ALA A O 1
ATOM 945 N N . ALA A 1 114 ? 10.760 -3.412 -29.190 1.00 67.25 114 ALA A N 1
ATOM 946 C CA . ALA A 1 114 ? 11.229 -4.565 -29.958 1.00 67.25 114 ALA A CA 1
ATOM 947 C C . ALA A 1 114 ? 12.712 -4.475 -30.365 1.00 67.25 114 ALA A C 1
ATOM 949 O O . ALA A 1 114 ? 13.352 -5.512 -30.520 1.00 67.25 114 ALA A O 1
ATOM 950 N N . ASP A 1 115 ? 13.221 -3.254 -30.499 1.00 68.69 115 ASP A N 1
ATOM 951 C CA . ASP A 1 115 ? 14.554 -2.844 -30.936 1.00 68.69 115 ASP A CA 1
ATOM 952 C C . ASP A 1 115 ? 15.472 -2.372 -29.791 1.00 68.69 115 ASP A C 1
ATOM 954 O O . ASP A 1 115 ? 16.555 -1.849 -30.044 1.00 68.69 115 ASP A O 1
ATOM 958 N N . ASP A 1 116 ? 15.062 -2.546 -28.533 1.00 72.44 116 ASP A N 1
ATOM 959 C CA . ASP A 1 116 ? 15.831 -2.084 -27.378 1.00 72.44 116 ASP A CA 1
ATOM 960 C C . ASP A 1 116 ? 17.063 -2.984 -27.119 1.00 72.44 116 ASP A C 1
ATOM 962 O O . ASP A 1 116 ? 16.928 -4.186 -26.876 1.00 72.44 116 ASP A O 1
ATOM 966 N N . GLU A 1 117 ? 18.278 -2.416 -27.132 1.00 65.00 117 GLU A N 1
ATOM 967 C CA . GLU A 1 117 ? 19.553 -3.152 -26.973 1.00 65.00 117 GLU A CA 1
ATOM 968 C C . GLU A 1 117 ? 19.635 -3.947 -25.654 1.00 65.00 117 GLU A C 1
ATOM 970 O O . GLU A 1 117 ? 20.344 -4.955 -25.551 1.00 65.00 117 GLU A O 1
ATOM 975 N N . PHE A 1 118 ? 18.902 -3.525 -24.618 1.00 61.47 118 PHE A N 1
ATOM 976 C CA . PHE A 1 118 ? 18.863 -4.220 -23.327 1.00 61.47 118 PHE A CA 1
ATOM 977 C C . PHE A 1 118 ? 18.051 -5.522 -23.363 1.00 61.47 118 PHE A C 1
ATOM 979 O O . PHE A 1 118 ? 18.234 -6.383 -22.496 1.00 61.47 118 PHE A O 1
ATOM 986 N N . ARG A 1 119 ? 17.204 -5.704 -24.382 1.00 59.88 119 ARG A N 1
ATOM 987 C CA . ARG A 1 119 ? 16.376 -6.899 -24.571 1.00 59.88 119 ARG A CA 1
ATOM 988 C C . ARG A 1 119 ? 17.233 -8.120 -24.918 1.00 59.88 119 ARG A C 1
ATOM 990 O O . ARG A 1 119 ? 16.974 -9.210 -24.415 1.00 59.88 119 ARG A O 1
ATOM 997 N N . GLU A 1 120 ? 18.304 -7.931 -25.688 1.00 57.88 120 GLU A N 1
ATOM 998 C CA . GLU A 1 120 ? 19.242 -8.999 -26.062 1.00 57.88 120 GLU A CA 1
ATOM 999 C C . GLU A 1 120 ? 20.142 -9.424 -24.889 1.00 57.88 120 GLU A C 1
ATOM 1001 O O . GLU A 1 120 ? 20.330 -10.617 -24.648 1.00 57.88 120 GLU A O 1
ATOM 1006 N N . LYS A 1 121 ? 20.626 -8.468 -24.081 1.00 56.91 121 LYS A N 1
ATOM 1007 C CA . LYS A 1 121 ? 21.479 -8.764 -22.912 1.00 56.91 121 LYS A CA 1
ATOM 1008 C C . LYS A 1 121 ? 20.742 -9.491 -21.787 1.00 56.91 121 LYS A C 1
ATOM 1010 O O . LYS A 1 121 ? 21.339 -10.336 -21.125 1.00 56.91 121 LYS A O 1
ATOM 1015 N N . GLY A 1 122 ? 19.457 -9.196 -21.574 1.00 53.00 122 GLY A N 1
ATOM 1016 C CA . GLY A 1 122 ? 18.630 -9.934 -20.616 1.00 53.00 122 GLY A CA 1
ATOM 1017 C C . GLY A 1 122 ? 18.392 -11.380 -21.054 1.00 53.00 122 GLY A C 1
ATOM 1018 O O . GLY A 1 122 ? 18.491 -12.298 -20.241 1.00 53.00 122 GLY A O 1
ATOM 1019 N N . GLN A 1 123 ? 18.144 -11.612 -22.347 1.00 52.47 123 GLN A N 1
ATOM 1020 C CA . GLN A 1 123 ? 17.893 -12.959 -22.861 1.00 52.47 123 GLN A CA 1
ATOM 1021 C C . GLN A 1 123 ? 19.083 -13.907 -22.685 1.00 52.47 123 GLN A C 1
ATOM 1023 O O . GLN A 1 123 ? 18.859 -15.070 -22.368 1.00 52.47 123 GLN A O 1
ATOM 1028 N N . GLU A 1 124 ? 20.325 -13.439 -22.823 1.00 53.84 124 GLU A N 1
ATOM 1029 C CA . GLU A 1 124 ? 21.520 -14.274 -22.612 1.00 53.84 124 GLU A CA 1
ATOM 1030 C C . GLU A 1 124 ? 21.613 -14.792 -21.159 1.00 53.84 124 GLU A C 1
ATOM 1032 O O . GLU A 1 124 ? 22.017 -15.929 -20.916 1.00 53.84 124 GLU A O 1
ATOM 1037 N N . GLN A 1 125 ? 21.174 -13.985 -20.184 1.00 49.47 125 GLN A N 1
ATOM 1038 C CA . GLN A 1 125 ? 21.235 -14.315 -18.757 1.00 49.47 125 GLN A CA 1
ATOM 1039 C C . GLN A 1 125 ? 20.032 -15.147 -18.273 1.00 49.47 125 GLN A C 1
ATOM 1041 O O . GLN A 1 125 ? 20.189 -15.964 -17.369 1.00 49.47 125 GLN A O 1
ATOM 1046 N N . TYR A 1 126 ? 18.860 -15.007 -18.906 1.00 51.22 126 TYR A N 1
ATOM 1047 C CA . TYR A 1 126 ? 17.669 -15.831 -18.633 1.00 51.22 126 TYR A CA 1
ATOM 1048 C C . TYR A 1 126 ? 17.619 -17.151 -19.427 1.00 51.22 126 TYR A C 1
ATOM 1050 O O . TYR A 1 126 ? 16.837 -18.034 -19.083 1.00 51.22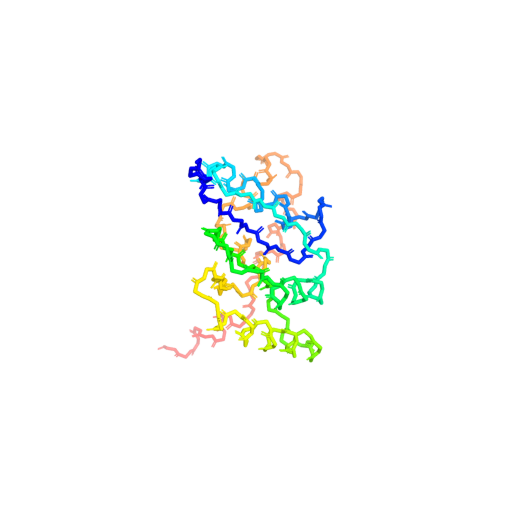 126 TYR A O 1
ATOM 1058 N N . ARG A 1 127 ? 18.437 -17.318 -20.479 1.00 47.31 127 ARG A N 1
ATOM 1059 C CA . ARG A 1 127 ? 18.513 -18.559 -21.282 1.00 47.31 127 ARG A CA 1
ATOM 1060 C C . ARG A 1 127 ? 19.380 -19.648 -20.637 1.00 47.31 127 ARG A C 1
ATOM 1062 O O . ARG A 1 127 ? 19.376 -20.788 -21.094 1.00 47.31 127 ARG A O 1
ATOM 1069 N N . GLN A 1 128 ? 20.092 -19.330 -19.558 1.00 51.22 128 GLN A N 1
ATOM 1070 C CA . GLN A 1 128 ? 20.659 -20.344 -18.675 1.00 51.22 128 GLN A CA 1
ATOM 1071 C C . GLN A 1 128 ? 19.509 -20.891 -17.820 1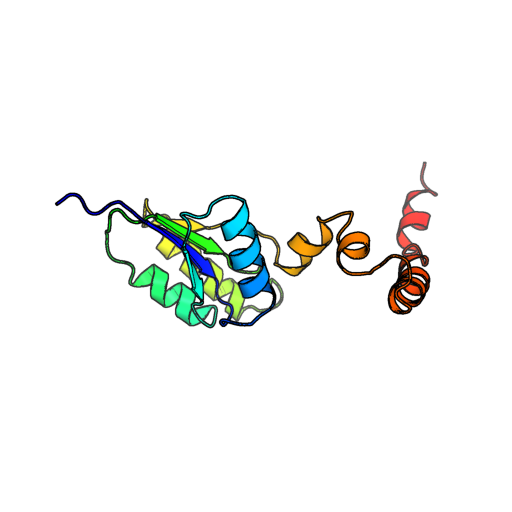.00 51.22 128 GLN A C 1
ATOM 1073 O O . GLN A 1 128 ? 19.216 -20.355 -16.752 1.00 51.22 128 GLN A O 1
ATOM 1078 N N . GLU A 1 129 ? 18.819 -21.928 -18.311 1.00 49.53 129 GLU A N 1
ATOM 1079 C CA . GLU A 1 129 ? 17.913 -22.714 -17.469 1.00 49.53 129 GLU A CA 1
ATOM 1080 C C . GLU A 1 129 ? 18.644 -23.045 -16.162 1.00 49.53 129 GLU A C 1
ATOM 1082 O O . GLU A 1 129 ? 19.765 -23.569 -16.200 1.00 49.53 129 GLU A O 1
ATOM 1087 N N . PRO A 1 130 ? 18.069 -22.741 -14.989 1.00 51.00 130 PRO A N 1
ATOM 1088 C CA . PRO A 1 130 ? 18.750 -23.069 -13.763 1.00 51.00 130 PRO A CA 1
ATOM 1089 C C . PRO A 1 130 ? 18.847 -24.600 -13.668 1.00 51.00 130 PRO A C 1
ATOM 1091 O O . PRO A 1 130 ? 17.850 -25.317 -13.745 1.00 51.00 130 PRO A O 1
ATOM 1094 N N . ASN A 1 131 ? 20.082 -25.089 -13.523 1.00 55.12 131 ASN A N 1
ATOM 1095 C CA . ASN A 1 131 ? 20.500 -26.497 -13.614 1.00 55.12 131 ASN A CA 1
ATOM 1096 C C . ASN A 1 131 ? 19.665 -27.479 -12.752 1.00 55.12 131 ASN A C 1
ATOM 1098 O O . ASN A 1 131 ? 19.663 -28.685 -12.984 1.00 55.12 131 ASN A O 1
ATOM 1102 N N . TRP A 1 132 ? 18.900 -26.983 -11.775 1.00 46.47 132 TRP A N 1
ATOM 1103 C CA . TRP A 1 132 ? 17.989 -27.794 -10.967 1.00 46.47 132 TRP A CA 1
ATOM 1104 C C . TRP A 1 132 ? 16.766 -28.330 -11.736 1.00 46.47 132 TRP A C 1
ATOM 1106 O O . TRP A 1 132 ? 16.218 -29.355 -11.339 1.00 46.47 132 TRP A O 1
ATOM 1116 N N . LEU A 1 133 ? 16.370 -27.729 -12.866 1.00 47.56 133 LEU A N 1
ATOM 1117 C CA . LEU A 1 133 ? 15.312 -28.277 -13.733 1.00 47.56 133 LEU A CA 1
ATOM 1118 C C . LEU A 1 133 ? 15.736 -29.583 -14.434 1.00 47.56 133 LEU A C 1
ATOM 1120 O O . LEU A 1 133 ? 14.903 -30.468 -14.628 1.00 47.56 133 LEU A O 1
ATOM 1124 N N . ASN A 1 134 ? 17.029 -29.751 -14.737 1.00 55.41 134 ASN A N 1
ATOM 1125 C CA . ASN A 1 134 ? 17.576 -31.000 -15.286 1.00 55.41 134 ASN A CA 1
ATOM 1126 C C . ASN A 1 134 ? 17.712 -32.105 -14.226 1.00 55.41 134 ASN A C 1
ATOM 1128 O O . ASN A 1 134 ? 17.623 -33.290 -14.551 1.00 55.41 134 ASN A O 1
ATOM 1132 N N . LEU A 1 135 ? 17.855 -31.727 -12.952 1.00 47.72 135 LEU A N 1
ATOM 1133 C CA . LEU A 1 135 ? 17.849 -32.666 -11.826 1.00 47.72 135 LEU A CA 1
ATOM 1134 C C . LEU A 1 135 ? 16.463 -33.286 -11.581 1.00 47.72 135 LEU A C 1
ATOM 1136 O O . LEU A 1 135 ? 16.384 -34.412 -11.112 1.00 47.72 135 LEU A O 1
ATOM 1140 N N . LEU A 1 136 ? 15.371 -32.605 -11.948 1.00 40.56 136 LEU A N 1
ATOM 1141 C CA . LEU A 1 136 ? 14.003 -33.121 -11.778 1.00 40.56 136 LEU A CA 1
ATOM 1142 C C . LEU A 1 136 ? 13.509 -34.000 -12.941 1.00 40.56 136 LEU A C 1
ATOM 1144 O O . LEU A 1 136 ? 12.497 -34.676 -12.798 1.00 40.56 136 LEU A O 1
ATOM 1148 N N . ARG A 1 137 ? 14.197 -34.006 -14.091 1.00 51.06 137 ARG A N 1
ATOM 1149 C CA . ARG A 1 137 ? 13.804 -34.795 -15.281 1.00 51.06 137 ARG A CA 1
ATOM 1150 C C . ARG A 1 137 ? 14.544 -36.123 -15.439 1.00 51.06 137 ARG A C 1
ATOM 1152 O O . ARG A 1 137 ? 14.295 -36.831 -16.406 1.00 51.06 137 ARG A O 1
ATOM 1159 N N . THR A 1 138 ? 15.452 -36.458 -14.526 1.00 47.59 138 THR A N 1
ATOM 1160 C CA . THR A 1 138 ? 16.209 -37.724 -14.558 1.00 47.59 138 THR A CA 1
ATOM 1161 C C . THR A 1 138 ? 15.672 -38.790 -13.600 1.00 47.59 138 THR A C 1
ATOM 1163 O O . THR A 1 138 ? 16.169 -39.911 -13.619 1.00 47.59 138 THR A O 1
ATOM 1166 N N . GLU A 1 139 ? 14.613 -38.491 -12.840 1.00 45.44 139 GLU A N 1
ATOM 1167 C CA . GLU A 1 139 ? 13.883 -39.472 -12.020 1.00 45.44 139 GLU A CA 1
ATOM 1168 C C . GLU A 1 139 ? 12.398 -39.572 -12.409 1.00 45.44 139 GLU A C 1
ATOM 1170 O O . GLU A 1 139 ? 11.490 -39.398 -11.596 1.00 45.44 139 GLU A O 1
ATOM 1175 N N . THR A 1 140 ? 12.128 -39.840 -13.685 1.00 39.59 140 THR A N 1
ATOM 1176 C CA . THR A 1 140 ? 10.856 -40.423 -14.151 1.00 39.59 140 THR A CA 1
ATOM 1177 C C . THR A 1 140 ? 11.127 -41.339 -15.332 1.00 39.59 140 THR A C 1
ATOM 1179 O O . THR A 1 140 ? 10.429 -42.371 -15.430 1.00 39.59 140 THR A O 1
#

Organism: NCBI:txid879566

Secondary structure (DSSP, 8-state):
--PPPPEEEEESSPTTSHHHHHHHHHHHHH-TTEEEEE-SSHHHHHHHHHT----S-EEEEE----TT-HHHHHHHHHHHHHHHT-TTEEEE--S-HHHHHHH-TTHHHHHS-TT-HHHHHHHHHHSS--THHHHSSS--

Sequence (140 aa):
MHMSSKTFLWIEDRKGKASYLFWSSLLKQICPDVEVESKKNSSELVKAVKNLENTDNRYLIVLDNSFDNLHVVMEQKLLKQYADEKENVVLMDIICFEYILLEFRNLIDWIYAADDEFREKGQEQYRQEPNWLNLLRTET

Foldseek 3Di:
DPDPAAEEEEEQDDPPDPVQCVVCVVCCVVPVRYHYDHLPHLVSLLVCLQPDDDDSYAYEYEYEDDPVDPVSVVSVVSSVVSQVVDPRYDYDDDNGPVVVCVVPPCSLVVVDDPPRPVNVVVCVVVVPPPCVVVVVVVPD

Radius of gyration: 19.57 Å; chains: 1; bounding box: 46×56×46 Å

pLDDT: mean 81.57, std 17.1, range [39.59, 97.94]